Protein AF-A0A2J6TB54-F1 (afdb_monomer_lite)

InterPro domains:
  IPR013087 Zinc finger C2H2-type [PS00028] (131-151)
  IPR013087 Zinc finger C2H2-type [PS50157] (129-156)
  IPR036236 Zinc finger C2H2 superfamily [SSF57667] (130-163)

Organism: NCBI:txid1095630

pLDDT: mean 73.11, std 19.34, range [30.92, 95.0]

Structure (mmCIF, N/CA/C/O backbone):
data_AF-A0A2J6TB54-F1
#
_entry.id   AF-A0A2J6TB54-F1
#
loop_
_atom_site.group_PDB
_atom_site.id
_atom_site.type_symbol
_atom_site.label_atom_id
_atom_site.label_alt_id
_atom_site.label_comp_id
_atom_site.label_asym_id
_atom_site.label_entity_id
_atom_site.label_seq_id
_atom_site.pdbx_PDB_ins_code
_atom_site.Cartn_x
_atom_site.Cartn_y
_atom_site.Cartn_z
_atom_site.occupancy
_atom_site.B_iso_or_equiv
_atom_site.auth_seq_id
_atom_site.auth_comp_id
_atom_site.auth_asym_id
_atom_site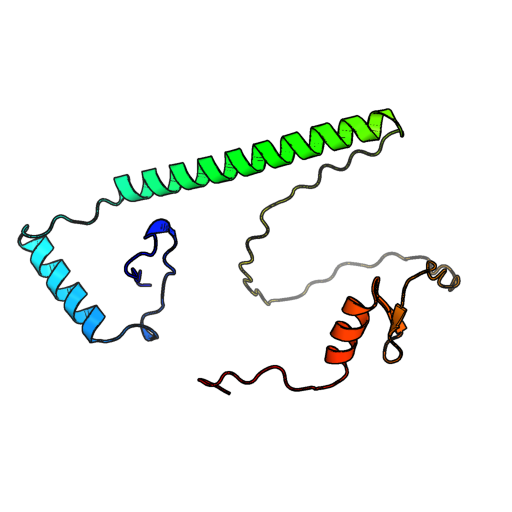.auth_atom_id
_atom_site.pdbx_PDB_model_num
ATOM 1 N N . MET A 1 1 ? -12.871 -5.329 7.752 1.00 63.50 1 MET A N 1
ATOM 2 C CA . MET A 1 1 ? -11.402 -5.213 7.662 1.00 63.50 1 MET A CA 1
ATOM 3 C C . MET A 1 1 ? -10.958 -4.107 8.597 1.00 63.50 1 MET A C 1
ATOM 5 O O . MET A 1 1 ? -11.668 -3.112 8.684 1.00 63.50 1 MET A O 1
ATOM 9 N N . TYR A 1 2 ? -9.854 -4.278 9.319 1.00 78.94 2 TYR A N 1
ATOM 10 C CA . TYR A 1 2 ? -9.334 -3.244 10.217 1.00 78.94 2 TYR A CA 1
ATOM 11 C C . TYR A 1 2 ? -7.876 -2.947 9.880 1.00 78.94 2 TYR A C 1
ATOM 13 O O . TYR A 1 2 ? -7.107 -3.854 9.569 1.00 78.94 2 TYR A O 1
ATOM 21 N N . LEU A 1 3 ? -7.504 -1.672 9.961 1.00 78.19 3 LEU A N 1
ATOM 22 C CA . LEU A 1 3 ? -6.148 -1.214 9.698 1.00 78.19 3 LEU A CA 1
ATOM 23 C C . LEU A 1 3 ? -5.342 -1.220 11.002 1.00 78.19 3 LEU A C 1
ATOM 25 O O . LEU A 1 3 ? -5.623 -0.436 11.911 1.00 78.19 3 LEU A O 1
ATOM 29 N N . LEU A 1 4 ? -4.336 -2.091 11.098 1.00 77.75 4 LEU A N 1
ATOM 30 C CA . LEU A 1 4 ? -3.409 -2.102 12.229 1.00 77.75 4 LEU A CA 1
ATOM 31 C C . LEU A 1 4 ? -2.192 -1.222 11.911 1.00 77.75 4 LEU A C 1
ATOM 33 O O . LEU A 1 4 ? -1.428 -1.482 10.979 1.00 77.75 4 LEU A O 1
ATOM 37 N N . SER A 1 5 ? -1.988 -0.168 12.701 1.00 76.94 5 SER A N 1
ATOM 38 C CA . SER A 1 5 ? -0.774 0.648 12.633 1.00 76.94 5 SER A CA 1
ATOM 39 C C . SER A 1 5 ? 0.263 0.129 13.625 1.00 76.94 5 SER A C 1
ATOM 41 O O . SER A 1 5 ? -0.007 0.094 14.826 1.00 76.94 5 SER A O 1
ATOM 43 N N . ARG A 1 6 ? 1.458 -0.224 13.144 1.00 75.56 6 ARG A N 1
ATOM 44 C CA . ARG A 1 6 ? 2.617 -0.514 14.001 1.00 75.56 6 ARG A CA 1
ATOM 45 C C . ARG A 1 6 ? 3.424 0.765 14.212 1.00 75.56 6 ARG A C 1
ATOM 47 O O . ARG A 1 6 ? 3.572 1.566 13.290 1.00 75.56 6 ARG A O 1
ATOM 54 N N . THR A 1 7 ? 3.949 0.968 15.416 1.00 76.38 7 THR A N 1
ATOM 55 C CA . THR A 1 7 ? 4.834 2.103 15.716 1.00 76.38 7 THR A CA 1
ATOM 56 C C . THR A 1 7 ? 6.082 2.034 14.836 1.00 76.38 7 THR A C 1
ATOM 58 O O . THR A 1 7 ? 6.729 0.993 14.771 1.00 76.38 7 THR A O 1
ATOM 61 N N . GLY A 1 8 ? 6.401 3.123 14.133 1.00 77.69 8 GLY A N 1
ATOM 62 C CA . GLY A 1 8 ? 7.537 3.180 13.204 1.00 77.69 8 GLY A CA 1
ATOM 63 C C . GLY A 1 8 ? 7.270 2.600 11.809 1.00 77.69 8 GLY A C 1
ATOM 64 O O . GLY A 1 8 ? 8.146 2.682 10.952 1.00 77.69 8 GLY A O 1
ATOM 65 N N . TYR A 1 9 ? 6.073 2.066 11.544 1.00 80.75 9 TYR A N 1
ATOM 66 C CA . TYR A 1 9 ? 5.689 1.616 10.207 1.00 80.75 9 TYR A CA 1
ATOM 67 C C . TYR A 1 9 ? 4.795 2.661 9.519 1.00 80.75 9 TYR A C 1
ATOM 69 O O . TYR A 1 9 ? 3.858 3.167 10.146 1.00 80.75 9 TYR A O 1
ATOM 77 N N . PRO A 1 10 ? 5.061 3.019 8.248 1.00 83.31 10 PRO A N 1
ATOM 78 C CA . PRO A 1 10 ? 4.241 3.985 7.524 1.00 83.31 10 PRO A CA 1
ATOM 79 C C . PRO A 1 10 ? 2.808 3.468 7.378 1.00 83.31 10 PRO A C 1
ATOM 81 O O . PRO A 1 10 ? 2.581 2.337 6.946 1.00 83.31 10 PRO A O 1
ATOM 84 N N . LYS A 1 11 ? 1.833 4.316 7.721 1.00 81.69 11 LYS A N 1
ATOM 85 C CA . LYS A 1 11 ? 0.398 3.977 7.684 1.00 81.69 11 LYS A CA 1
ATOM 86 C C . LYS A 1 11 ? -0.067 3.632 6.270 1.00 81.69 11 LYS A C 1
ATOM 88 O O . LYS A 1 11 ? -0.979 2.837 6.096 1.00 81.69 11 LYS A O 1
ATOM 93 N N . GLU A 1 12 ? 0.602 4.200 5.272 1.00 83.94 12 GLU A N 1
ATOM 94 C CA . GLU A 1 12 ? 0.368 4.014 3.841 1.00 83.94 12 GLU A CA 1
ATOM 95 C C . GLU A 1 12 ? 0.712 2.596 3.360 1.00 83.94 12 GLU A C 1
ATOM 97 O O . GLU A 1 12 ? 0.313 2.209 2.268 1.00 83.94 12 GLU A O 1
ATOM 102 N N . LYS A 1 13 ? 1.470 1.825 4.153 1.00 79.50 13 LYS A N 1
ATOM 103 C CA . LYS A 1 13 ? 1.858 0.442 3.837 1.00 79.50 13 LYS A CA 1
ATOM 104 C C . LYS A 1 13 ? 1.193 -0.591 4.756 1.00 79.50 13 LYS A C 1
ATOM 106 O O . LYS A 1 13 ? 1.497 -1.775 4.646 1.00 79.50 13 LYS A O 1
ATOM 111 N N . SER A 1 14 ? 0.352 -0.162 5.701 1.00 81.88 14 SER A N 1
ATOM 112 C CA . SER A 1 14 ? -0.292 -1.062 6.665 1.00 81.88 14 SER A CA 1
ATOM 113 C C . SER A 1 14 ? -1.244 -2.042 5.969 1.00 81.88 14 SER A C 1
ATOM 115 O O . SER A 1 14 ? -2.037 -1.651 5.118 1.00 81.88 14 SER A O 1
ATOM 117 N N . ILE A 1 15 ? -1.178 -3.313 6.372 1.00 77.75 15 ILE A N 1
ATOM 118 C CA . ILE A 1 15 ? -1.992 -4.407 5.826 1.00 77.75 15 ILE A CA 1
ATOM 119 C C . ILE A 1 15 ? -3.357 -4.426 6.533 1.00 77.75 15 ILE A C 1
ATOM 121 O O . ILE A 1 15 ? -3.449 -4.200 7.745 1.00 77.75 15 ILE A O 1
ATOM 125 N N . TRP A 1 16 ? -4.424 -4.663 5.770 1.00 81.00 16 TRP A N 1
ATOM 126 C CA . TRP A 1 16 ? -5.786 -4.786 6.284 1.00 81.00 16 TRP A CA 1
ATOM 127 C C . TRP A 1 16 ? -6.023 -6.186 6.853 1.00 81.00 16 TRP A C 1
ATOM 129 O O . TRP A 1 16 ? -5.988 -7.167 6.117 1.00 81.00 16 TRP A O 1
ATOM 139 N N . GLU A 1 17 ? -6.316 -6.280 8.151 1.00 83.56 17 GLU A N 1
ATOM 140 C CA . GLU A 1 17 ? -6.489 -7.564 8.836 1.00 83.56 17 GLU A CA 1
ATOM 141 C C . GLU A 1 17 ? -7.979 -7.927 9.032 1.00 83.56 17 GLU A C 1
ATOM 143 O O . GLU A 1 17 ? -8.818 -7.057 9.341 1.00 83.56 17 GLU A O 1
ATOM 148 N N . PRO A 1 18 ? -8.346 -9.216 8.888 1.00 85.38 18 PRO A N 1
ATOM 149 C CA . PRO A 1 18 ? -9.672 -9.720 9.234 1.00 85.38 18 PRO A CA 1
ATOM 150 C C . PRO A 1 18 ? -9.964 -9.612 10.736 1.00 85.38 18 PRO A C 1
ATOM 152 O O . PRO A 1 18 ? -9.067 -9.674 11.572 1.00 85.38 18 PRO A O 1
ATOM 155 N N . ARG A 1 19 ? -11.251 -9.551 11.111 1.00 82.25 19 ARG A N 1
ATOM 156 C CA . ARG A 1 19 ? -11.677 -9.388 12.518 1.00 82.25 19 ARG A CA 1
ATOM 157 C C . ARG A 1 19 ? -11.143 -10.473 13.459 1.00 82.25 19 ARG A C 1
ATOM 159 O O . ARG A 1 19 ? -10.850 -10.178 14.610 1.00 82.25 19 ARG A O 1
ATOM 166 N N . LYS A 1 20 ? -11.014 -11.707 12.962 1.00 85.00 20 LYS A N 1
ATOM 167 C CA . LYS A 1 20 ? -10.485 -12.857 13.712 1.00 85.00 20 LYS A CA 1
ATOM 168 C C . LYS A 1 20 ? -9.047 -12.653 14.211 1.00 85.00 20 LYS A C 1
ATOM 170 O O . LYS A 1 20 ? -8.685 -13.238 15.221 1.00 85.00 20 LYS A O 1
ATOM 175 N N . ASN A 1 21 ? -8.267 -11.789 13.557 1.00 84.38 21 ASN A N 1
ATOM 176 C CA . ASN A 1 21 ? -6.872 -11.519 13.910 1.00 84.38 21 ASN A CA 1
ATOM 177 C C . ASN A 1 21 ? -6.719 -10.391 14.950 1.00 84.38 21 ASN A C 1
ATOM 179 O O . ASN A 1 21 ? -5.602 -9.980 15.258 1.00 84.38 21 ASN A O 1
ATOM 183 N N . ILE A 1 22 ? -7.820 -9.847 15.481 1.00 85.62 22 ILE A N 1
ATOM 184 C CA . ILE A 1 22 ? -7.801 -8.634 16.307 1.00 85.62 22 ILE A CA 1
ATOM 185 C C . ILE A 1 22 ? -8.277 -8.959 17.712 1.00 85.62 22 ILE A C 1
ATOM 187 O O . ILE A 1 22 ? -9.372 -9.485 17.910 1.00 85.62 22 ILE A O 1
ATOM 191 N N . SER A 1 23 ? -7.464 -8.593 18.700 1.00 87.12 23 SER A N 1
ATOM 192 C CA . SER A 1 23 ? -7.805 -8.781 20.107 1.00 87.12 23 SER A CA 1
ATOM 193 C C . SER A 1 23 ? -8.966 -7.880 20.543 1.00 87.12 23 SER A C 1
ATOM 195 O O . SER A 1 23 ? -9.153 -6.763 20.053 1.00 87.12 23 SER A O 1
ATOM 197 N N . THR A 1 24 ? -9.734 -8.349 21.525 1.00 88.75 24 THR A N 1
ATOM 198 C CA . THR A 1 24 ? -10.863 -7.608 22.113 1.00 88.75 24 THR A CA 1
ATOM 199 C C . THR A 1 24 ? -10.440 -6.247 22.668 1.00 88.75 24 THR A C 1
ATOM 201 O O . THR A 1 24 ? -11.132 -5.257 22.440 1.00 88.75 24 THR A O 1
ATOM 204 N N . LYS A 1 25 ? -9.248 -6.167 23.271 1.00 88.81 25 LYS A N 1
ATOM 205 C CA . LYS A 1 25 ? -8.658 -4.926 23.801 1.00 88.81 25 LYS A CA 1
ATOM 206 C C . LYS A 1 25 ? -8.488 -3.838 22.733 1.00 88.81 25 LYS A C 1
ATOM 208 O O . LYS A 1 25 ? -8.747 -2.667 22.994 1.00 88.81 25 LYS A O 1
ATOM 213 N N . ILE A 1 26 ? -8.076 -4.212 21.516 1.00 87.88 26 ILE A N 1
ATOM 214 C CA . ILE A 1 26 ? -7.930 -3.263 20.396 1.00 87.88 26 ILE A CA 1
ATOM 215 C C . ILE A 1 26 ? -9.305 -2.765 19.931 1.00 87.88 26 ILE A C 1
ATOM 217 O O . ILE A 1 26 ? -9.464 -1.597 19.584 1.00 87.88 26 ILE A O 1
ATOM 221 N N . LEU A 1 27 ? -10.318 -3.634 19.935 1.00 87.88 27 LEU A N 1
ATOM 222 C CA . LEU A 1 27 ? -11.680 -3.242 19.571 1.00 87.88 27 LEU A CA 1
ATOM 223 C C . LEU A 1 27 ? -12.295 -2.290 20.603 1.00 87.88 27 LEU A C 1
ATOM 225 O O . LEU A 1 27 ? -13.005 -1.360 20.227 1.00 87.88 27 LEU A O 1
ATOM 229 N N . GLU A 1 28 ? -12.029 -2.508 21.889 1.00 91.19 28 GLU A N 1
ATOM 230 C CA . GLU A 1 28 ? -12.477 -1.635 22.977 1.00 91.19 28 GLU A CA 1
ATOM 231 C C . GLU A 1 28 ? -11.829 -0.253 22.906 1.00 91.19 28 GLU A C 1
ATOM 233 O O . GLU A 1 28 ? -12.543 0.748 22.959 1.00 91.19 28 GLU A O 1
ATOM 238 N N . SER A 1 29 ? -10.513 -0.177 22.678 1.00 89.19 29 SER A N 1
ATOM 239 C CA . SER A 1 29 ? -9.833 1.113 22.508 1.00 89.19 29 SER A CA 1
ATOM 240 C C . SER A 1 29 ? -10.351 1.882 21.289 1.00 89.19 29 SER A C 1
ATOM 242 O O . SER A 1 29 ? -10.537 3.095 21.355 1.00 89.19 29 SER A O 1
ATOM 244 N N . TRP A 1 30 ? -10.692 1.186 20.199 1.00 87.75 30 TRP A N 1
ATOM 245 C CA . TRP A 1 30 ? -11.363 1.786 19.041 1.00 87.75 30 TRP A CA 1
ATOM 246 C C . TRP A 1 30 ? -12.762 2.324 19.359 1.00 87.75 30 TRP A C 1
ATOM 248 O O . TRP A 1 30 ? -13.135 3.389 18.862 1.00 87.75 30 TRP A O 1
ATOM 258 N N . LYS A 1 31 ? -13.553 1.606 20.167 1.00 91.12 31 LYS A N 1
ATOM 259 C CA . LYS A 1 31 ? -14.881 2.072 20.603 1.00 91.12 31 LYS A CA 1
ATOM 260 C C . LYS A 1 31 ? -14.770 3.330 21.458 1.00 91.12 31 LYS A C 1
ATOM 262 O O . LYS A 1 31 ? -15.541 4.263 21.248 1.00 91.12 31 LYS A O 1
ATOM 267 N N . GLU A 1 32 ? -13.814 3.365 22.381 1.00 91.94 32 GLU A N 1
ATOM 268 C CA . GLU A 1 32 ? -13.568 4.540 23.220 1.00 91.94 32 GLU A CA 1
ATOM 269 C C . GLU A 1 32 ? -13.134 5.738 22.373 1.00 91.94 32 GLU A C 1
ATOM 271 O O . GLU A 1 32 ? -13.686 6.829 22.497 1.00 91.94 32 GLU A O 1
ATOM 276 N N . LYS A 1 33 ? -12.248 5.506 21.402 1.00 88.25 33 LYS A N 1
ATOM 277 C CA . LYS A 1 33 ? -11.818 6.533 20.454 1.00 88.25 33 LYS A CA 1
ATOM 278 C C . LYS A 1 33 ? -12.982 7.141 19.665 1.00 88.25 33 LYS A C 1
ATOM 280 O O . LYS A 1 33 ? -13.067 8.357 19.524 1.00 88.25 33 LYS A O 1
ATOM 285 N N . LYS A 1 34 ? -13.925 6.317 19.190 1.00 89.56 34 LYS A N 1
ATOM 286 C CA . LYS A 1 34 ? -15.140 6.814 18.518 1.00 89.56 34 LYS A CA 1
ATOM 287 C C . LYS A 1 34 ? -15.995 7.694 19.432 1.00 89.56 34 LYS A C 1
ATOM 289 O O . LYS A 1 34 ? -16.461 8.738 18.988 1.00 89.56 34 LYS A O 1
ATOM 294 N N . LYS A 1 35 ? -16.159 7.319 20.706 1.00 92.12 35 LYS A N 1
ATOM 295 C CA . LYS A 1 35 ? -16.872 8.154 21.691 1.00 92.12 35 LYS A CA 1
ATOM 296 C C . LYS A 1 35 ? -16.163 9.488 21.929 1.00 92.12 35 LYS A C 1
ATOM 298 O O . LYS A 1 35 ? -16.818 10.506 22.127 1.00 92.12 35 LYS A O 1
ATOM 303 N N . GLN A 1 36 ? -14.832 9.506 21.909 1.00 89.75 36 GLN A N 1
ATOM 304 C CA . GLN A 1 36 ? -14.052 10.739 22.055 1.00 89.75 36 GLN A CA 1
ATOM 305 C C . GLN A 1 36 ? -14.170 11.658 20.833 1.00 89.75 36 GLN A C 1
ATOM 307 O O . GLN A 1 36 ? -14.219 12.878 20.994 1.00 89.75 36 GLN A O 1
ATOM 312 N N . GLN A 1 37 ? -14.271 11.087 19.631 1.00 89.38 37 GLN A N 1
ATOM 313 C CA . GLN A 1 37 ? -14.548 11.840 18.404 1.00 89.38 37 GLN A CA 1
ATOM 314 C C . GLN A 1 37 ? -15.947 12.466 18.427 1.00 89.38 37 GLN A C 1
ATOM 316 O O . GLN A 1 37 ? -16.097 13.629 18.074 1.00 89.38 37 GLN A O 1
ATOM 321 N N . GLU A 1 38 ? -16.956 11.735 18.908 1.00 88.56 38 GLU A N 1
ATOM 322 C CA . GLU A 1 38 ? -18.326 12.248 19.068 1.00 88.56 38 GLU A CA 1
ATOM 323 C C . GLU A 1 38 ? -18.402 13.393 20.088 1.00 88.56 38 GLU A C 1
ATOM 325 O O . GLU A 1 38 ? -19.091 14.388 19.879 1.00 88.56 38 GLU A O 1
ATOM 330 N N . LYS A 1 39 ? -17.606 13.306 21.158 1.00 90.44 39 LYS A N 1
ATOM 331 C CA . LYS A 1 39 ? -17.430 14.390 22.133 1.00 90.44 39 LYS A CA 1
ATOM 332 C C . LYS A 1 39 ? -16.576 15.557 21.609 1.00 90.44 39 LYS A C 1
ATOM 334 O O . LYS A 1 39 ? -16.293 16.472 22.374 1.00 90.44 39 LYS A O 1
ATOM 339 N N . ASN A 1 40 ? -16.157 15.534 20.338 1.00 85.06 40 ASN A N 1
ATOM 340 C CA . ASN A 1 40 ? -15.268 16.512 19.695 1.00 85.06 40 ASN A CA 1
ATOM 341 C C . ASN A 1 40 ? -13.910 16.713 20.399 1.00 85.06 40 ASN A C 1
ATOM 343 O O . ASN A 1 40 ? -13.240 17.721 20.185 1.00 85.06 40 ASN A O 1
ATOM 347 N N . ILE A 1 41 ? -13.482 15.754 21.225 1.00 87.62 41 ILE A N 1
ATOM 348 C CA . ILE A 1 41 ? -12.194 15.802 21.935 1.00 87.62 41 ILE A CA 1
ATOM 349 C C . ILE A 1 41 ? -11.068 15.400 20.982 1.00 87.62 41 ILE A C 1
ATOM 351 O O . ILE A 1 41 ? -10.024 16.048 20.921 1.00 87.62 41 ILE A O 1
ATOM 355 N N . GLU A 1 42 ? -11.291 14.340 20.205 1.00 84.50 42 GLU A N 1
ATOM 356 C CA . GLU A 1 42 ? -10.351 13.896 19.184 1.00 84.50 42 GLU A CA 1
ATOM 357 C C . GLU A 1 42 ? -10.837 14.266 17.786 1.00 84.50 42 GLU A C 1
ATOM 359 O O . GLU A 1 42 ? -11.970 13.979 17.400 1.00 84.50 42 GLU A O 1
ATOM 364 N N . LYS A 1 43 ? -9.942 14.848 16.983 1.00 86.00 43 LYS A N 1
ATOM 365 C CA . LYS A 1 43 ? -10.237 15.116 15.577 1.00 86.00 43 LYS A CA 1
ATOM 366 C C . LYS A 1 43 ? -10.363 13.797 14.801 1.00 86.00 43 LYS A C 1
ATOM 368 O O . LYS A 1 43 ? -9.520 12.907 14.975 1.00 86.00 43 LYS A O 1
ATOM 373 N N . PRO A 1 44 ? -11.370 13.671 13.919 1.00 90.06 44 PRO A N 1
ATOM 374 C CA . PRO A 1 44 ? -11.461 12.553 12.993 1.00 90.06 44 PRO A CA 1
ATOM 375 C C . PRO A 1 44 ? -10.200 12.410 12.136 1.00 90.06 44 PRO A C 1
ATOM 377 O O . PRO A 1 44 ? -9.431 13.354 11.943 1.00 90.06 44 PRO A O 1
ATOM 380 N N . PHE A 1 45 ? -9.984 11.205 11.612 1.00 85.88 45 PHE A N 1
ATOM 381 C CA . PHE A 1 45 ? -8.881 10.960 10.692 1.00 85.88 45 PHE A CA 1
ATOM 382 C C . PHE A 1 45 ? -9.131 11.695 9.370 1.00 85.88 45 PHE A C 1
ATOM 384 O O . PHE A 1 45 ? -10.185 11.533 8.761 1.00 85.88 45 PHE A O 1
ATOM 391 N N . ASP A 1 46 ? -8.159 12.490 8.935 1.00 90.81 46 ASP A N 1
ATOM 392 C CA . ASP A 1 46 ? -8.235 13.250 7.688 1.00 90.81 46 ASP A CA 1
ATOM 393 C C . ASP A 1 46 ? -7.961 12.325 6.493 1.00 90.81 46 ASP A C 1
ATOM 395 O O . ASP A 1 46 ? -6.809 12.052 6.138 1.00 90.81 46 ASP A O 1
ATOM 399 N N . ILE A 1 47 ? -9.046 11.790 5.927 1.00 88.44 47 ILE A N 1
ATOM 400 C CA . ILE A 1 47 ? -9.016 10.847 4.803 1.00 88.44 47 ILE A CA 1
ATOM 401 C C . ILE A 1 47 ? -8.457 11.530 3.553 1.00 88.44 47 ILE A C 1
ATOM 403 O O . ILE A 1 47 ? -7.576 10.970 2.910 1.00 88.44 47 ILE A O 1
ATOM 407 N N . VAL A 1 48 ? -8.875 12.766 3.269 1.00 93.12 48 VAL A N 1
ATOM 408 C CA . VAL A 1 48 ? -8.458 13.514 2.072 1.00 93.12 48 VAL A CA 1
ATOM 409 C C . VAL A 1 48 ? -6.949 13.738 2.074 1.00 93.12 48 VAL A C 1
ATOM 411 O O . VAL A 1 48 ? -6.256 13.457 1.097 1.00 93.12 48 VAL A O 1
ATOM 414 N N . ARG A 1 49 ? -6.396 14.182 3.209 1.00 92.00 49 ARG A N 1
ATOM 415 C CA . ARG A 1 49 ? -4.946 14.354 3.348 1.00 92.00 49 ARG A CA 1
ATOM 416 C C . ARG A 1 49 ? -4.189 13.033 3.218 1.00 92.00 49 ARG A C 1
ATOM 418 O O . ARG A 1 49 ? -3.045 13.023 2.756 1.00 92.00 49 ARG A O 1
ATOM 425 N N . PHE A 1 50 ? -4.780 11.936 3.680 1.00 90.25 50 PHE A N 1
ATOM 426 C CA . PHE A 1 50 ? -4.183 10.613 3.569 1.00 90.25 50 PHE A CA 1
ATOM 427 C C . PHE A 1 50 ? -4.185 10.109 2.118 1.00 90.25 50 PHE A C 1
ATOM 429 O O . PHE A 1 50 ? -3.144 9.662 1.643 1.00 90.25 50 PHE A O 1
ATOM 436 N N . GLU A 1 51 ? -5.291 10.263 1.394 1.00 90.25 51 GLU A N 1
ATOM 437 C CA . GLU A 1 51 ? -5.410 9.915 -0.028 1.00 90.25 51 GLU A CA 1
ATOM 438 C C . GLU A 1 51 ? -4.437 10.721 -0.892 1.00 90.25 51 GLU A C 1
ATOM 440 O O . GLU A 1 51 ? -3.660 10.133 -1.642 1.00 90.25 51 GLU A O 1
ATOM 445 N N . ALA A 1 52 ? -4.352 12.039 -0.687 1.00 93.81 52 ALA A N 1
ATOM 446 C CA . ALA A 1 52 ? -3.386 12.889 -1.389 1.00 93.81 52 ALA A CA 1
ATOM 447 C C . ALA A 1 52 ? -1.930 12.430 -1.170 1.00 93.81 52 ALA A C 1
ATOM 449 O O . ALA A 1 52 ? -1.071 12.523 -2.051 1.00 93.81 52 ALA A O 1
ATOM 450 N N . ARG A 1 53 ? -1.619 11.897 0.019 1.00 92.56 53 ARG A N 1
ATOM 451 C CA . ARG A 1 53 ? -0.298 11.323 0.297 1.00 92.56 53 ARG A CA 1
ATOM 452 C C . ARG A 1 53 ? -0.072 10.012 -0.456 1.00 92.56 53 ARG A C 1
ATOM 454 O O . ARG A 1 53 ? 1.049 9.796 -0.920 1.00 92.56 53 ARG A O 1
ATOM 461 N N . LEU A 1 54 ? -1.083 9.147 -0.543 1.00 90.31 54 LEU A N 1
ATOM 462 C CA . LEU A 1 54 ? -1.007 7.896 -1.301 1.00 90.31 54 LEU A CA 1
ATOM 463 C C . LEU A 1 54 ? -0.783 8.165 -2.788 1.00 90.31 54 LEU A C 1
ATOM 465 O O . LEU A 1 54 ? 0.105 7.555 -3.379 1.00 90.31 54 LEU A O 1
ATOM 469 N N . GLU A 1 55 ? -1.511 9.124 -3.355 1.00 92.38 55 GLU A N 1
ATOM 470 C CA . GLU A 1 55 ? -1.364 9.533 -4.752 1.00 92.38 55 GLU A CA 1
ATOM 471 C C . GLU A 1 55 ? 0.051 10.046 -5.041 1.00 92.38 55 GLU A C 1
ATOM 473 O O . GLU A 1 55 ? 0.706 9.591 -5.977 1.00 92.38 55 GLU A O 1
ATOM 478 N N . ARG A 1 56 ? 0.599 10.897 -4.163 1.00 94.25 56 ARG A N 1
ATOM 479 C CA . ARG A 1 56 ? 1.989 11.361 -4.284 1.00 94.25 56 ARG A CA 1
ATOM 480 C C . ARG A 1 56 ? 2.996 10.203 -4.293 1.00 94.25 56 ARG A C 1
ATOM 482 O O . ARG A 1 56 ? 3.950 10.226 -5.067 1.00 94.25 56 ARG A O 1
ATOM 489 N N . LEU A 1 57 ? 2.801 9.197 -3.437 1.00 90.38 57 LEU A N 1
ATOM 490 C CA . LEU A 1 57 ? 3.668 8.013 -3.390 1.00 90.38 57 LEU A CA 1
ATOM 491 C C . LEU A 1 57 ? 3.515 7.129 -4.635 1.00 90.38 57 LEU A C 1
ATOM 493 O O . LEU A 1 57 ? 4.496 6.522 -5.068 1.00 90.38 57 LEU A O 1
ATOM 497 N N . ALA A 1 58 ? 2.310 7.029 -5.198 1.00 91.44 58 ALA A N 1
ATOM 498 C CA . ALA A 1 58 ? 2.070 6.323 -6.452 1.00 91.44 58 ALA A CA 1
ATOM 499 C C . ALA A 1 58 ? 2.786 7.026 -7.615 1.00 91.44 58 ALA A C 1
ATOM 501 O O . ALA A 1 58 ? 3.587 6.392 -8.300 1.00 91.44 58 ALA A O 1
ATOM 502 N N . ALA A 1 59 ? 2.627 8.346 -7.737 1.00 94.56 59 ALA A N 1
ATOM 503 C CA . ALA A 1 59 ? 3.291 9.151 -8.760 1.00 94.56 59 ALA A CA 1
ATOM 504 C C . ALA A 1 59 ? 4.828 9.065 -8.679 1.00 94.56 59 ALA A C 1
ATOM 506 O O . ALA A 1 59 ? 5.508 8.968 -9.701 1.00 94.56 59 ALA A O 1
ATOM 507 N N . GLU A 1 60 ? 5.402 9.047 -7.470 1.00 95.00 60 GLU A N 1
ATOM 508 C CA . GLU A 1 60 ? 6.847 8.862 -7.276 1.00 95.00 60 GLU A CA 1
ATOM 509 C C . GLU A 1 60 ? 7.322 7.476 -7.753 1.00 95.00 60 GLU A C 1
ATOM 511 O O . GLU A 1 60 ? 8.361 7.352 -8.413 1.00 95.00 60 GLU A O 1
ATOM 516 N N . LYS A 1 61 ? 6.549 6.419 -7.469 1.00 91.62 61 LYS A N 1
ATOM 517 C CA . LYS A 1 61 ? 6.839 5.063 -7.961 1.00 91.62 61 LYS A CA 1
ATOM 518 C C . LYS A 1 61 ? 6.739 4.982 -9.483 1.00 91.62 61 LYS A C 1
ATOM 520 O O . LYS A 1 61 ? 7.614 4.380 -10.108 1.00 91.62 61 LYS A O 1
ATOM 525 N N . GLU A 1 62 ? 5.716 5.590 -10.071 1.00 91.06 62 GLU A N 1
ATOM 526 C CA . GLU A 1 62 ? 5.523 5.659 -11.520 1.00 91.06 62 GLU A CA 1
ATOM 527 C C . GLU A 1 62 ? 6.652 6.426 -12.204 1.00 91.06 62 GLU A C 1
ATOM 529 O O . GLU A 1 62 ? 7.177 5.963 -13.214 1.00 91.06 62 GLU A O 1
ATOM 534 N N . ASP A 1 63 ? 7.102 7.550 -11.638 1.00 93.50 63 ASP A N 1
ATOM 535 C CA . ASP A 1 63 ? 8.258 8.281 -12.159 1.00 93.50 63 ASP A CA 1
ATOM 536 C C . ASP A 1 63 ? 9.528 7.425 -12.099 1.00 93.50 63 ASP A C 1
ATOM 538 O O . ASP A 1 63 ? 10.271 7.332 -13.079 1.00 93.50 63 ASP A O 1
ATOM 542 N N . CYS A 1 64 ? 9.756 6.715 -10.990 1.00 94.00 64 CYS A N 1
ATOM 543 C CA . CYS A 1 64 ? 10.871 5.777 -10.886 1.00 94.00 64 CYS A CA 1
ATOM 544 C C . CYS A 1 64 ? 10.788 4.676 -11.958 1.00 94.00 64 CYS A C 1
ATOM 546 O O . CYS A 1 64 ? 11.782 4.385 -12.633 1.00 94.00 64 CYS A O 1
ATOM 548 N N . HIS A 1 65 ? 9.606 4.091 -12.163 1.00 92.75 65 HIS A N 1
ATOM 549 C CA . HIS A 1 65 ? 9.374 3.098 -13.208 1.00 92.75 65 HIS A CA 1
ATOM 550 C C . HIS A 1 65 ? 9.621 3.688 -14.601 1.00 92.75 65 HIS A C 1
ATOM 552 O O . HIS A 1 65 ? 10.315 3.076 -15.418 1.00 92.75 65 HIS A O 1
ATOM 558 N N . ARG A 1 66 ? 9.102 4.883 -14.880 1.00 92.31 66 ARG A N 1
ATOM 559 C CA . ARG A 1 66 ? 9.272 5.592 -16.150 1.00 92.31 66 ARG A CA 1
ATOM 560 C C . ARG A 1 66 ? 10.745 5.849 -16.441 1.00 92.31 66 ARG A C 1
ATOM 562 O O . ARG A 1 66 ? 11.204 5.542 -17.538 1.00 92.31 66 ARG A O 1
ATOM 569 N N . ARG A 1 67 ? 11.513 6.317 -15.450 1.00 93.69 67 ARG A N 1
ATOM 570 C CA . ARG A 1 67 ? 12.969 6.511 -15.566 1.00 93.69 67 ARG A CA 1
ATOM 571 C C . ARG A 1 67 ? 13.695 5.201 -15.870 1.00 93.69 67 ARG A C 1
ATOM 573 O O . ARG A 1 67 ? 14.566 5.178 -16.738 1.00 93.69 67 ARG A O 1
ATOM 580 N N . ARG A 1 68 ? 13.330 4.095 -15.207 1.00 93.56 68 ARG A N 1
ATOM 581 C CA . ARG A 1 68 ? 13.904 2.765 -15.493 1.00 93.56 68 ARG A CA 1
ATOM 582 C C . ARG A 1 68 ? 13.551 2.283 -16.902 1.00 93.56 68 ARG A C 1
ATOM 584 O O . ARG A 1 68 ? 14.449 1.831 -17.608 1.00 93.56 68 ARG A O 1
ATOM 591 N N . LYS A 1 69 ? 12.292 2.430 -17.333 1.00 92.88 69 LYS A N 1
ATOM 592 C CA . LYS A 1 69 ? 11.832 2.065 -18.686 1.00 92.88 69 LYS A CA 1
ATOM 593 C C . LYS A 1 69 ? 12.566 2.885 -19.750 1.00 92.88 69 LYS A C 1
ATOM 595 O O . LYS A 1 69 ? 13.104 2.312 -20.688 1.00 92.88 69 LYS A O 1
ATOM 600 N N . ALA A 1 70 ? 12.687 4.199 -19.563 1.00 91.81 70 ALA A N 1
ATOM 601 C CA . ALA A 1 70 ? 13.437 5.073 -20.464 1.00 91.81 70 ALA A CA 1
ATOM 602 C C . ALA A 1 70 ? 14.927 4.699 -20.539 1.00 91.81 70 ALA A C 1
ATOM 604 O O . ALA A 1 70 ? 15.504 4.678 -21.627 1.00 91.81 70 ALA A O 1
ATOM 605 N N . LYS A 1 71 ? 15.547 4.349 -19.401 1.00 93.12 71 LYS A N 1
ATOM 606 C CA . LYS A 1 71 ? 16.933 3.863 -19.366 1.00 93.12 71 LYS A CA 1
ATOM 607 C C . LYS A 1 71 ? 17.098 2.555 -20.148 1.00 93.12 71 LYS A C 1
ATOM 609 O O . LYS A 1 71 ? 18.055 2.460 -20.910 1.00 93.12 71 LYS A O 1
ATOM 614 N N . ARG A 1 72 ? 16.177 1.590 -20.001 1.00 91.69 72 ARG A N 1
ATOM 615 C CA . ARG A 1 72 ? 16.179 0.338 -20.784 1.00 91.69 72 ARG A CA 1
ATOM 616 C C . ARG A 1 72 ? 16.064 0.613 -22.281 1.00 91.69 72 ARG A C 1
ATOM 618 O O . ARG A 1 72 ? 16.975 0.243 -23.007 1.00 91.69 72 ARG A O 1
ATOM 625 N N . ARG A 1 73 ? 15.075 1.412 -22.703 1.00 87.00 73 ARG A N 1
ATOM 626 C CA . ARG A 1 73 ? 14.896 1.795 -24.117 1.00 87.00 73 ARG A CA 1
ATOM 627 C C . ARG A 1 73 ? 16.127 2.477 -24.715 1.00 87.00 73 ARG A C 1
ATOM 629 O O . ARG A 1 73 ? 16.449 2.261 -25.876 1.00 87.00 73 ARG A O 1
ATOM 636 N N . ARG A 1 74 ? 16.835 3.316 -23.945 1.00 89.69 74 ARG A N 1
ATOM 637 C CA . ARG A 1 74 ? 18.076 3.959 -24.415 1.00 89.69 74 ARG A CA 1
ATOM 638 C C . ARG A 1 74 ? 19.200 2.945 -24.641 1.00 89.69 74 ARG A C 1
ATOM 640 O O . ARG A 1 74 ? 19.940 3.109 -25.603 1.00 89.69 74 ARG A O 1
ATOM 647 N N . LEU A 1 75 ? 19.334 1.952 -23.761 1.00 83.69 75 LEU A N 1
ATOM 648 C CA . LEU A 1 75 ? 20.333 0.888 -23.891 1.00 83.69 75 LEU A CA 1
ATOM 649 C C . LEU A 1 75 ? 19.974 -0.074 -25.029 1.00 83.69 75 LEU A C 1
ATOM 651 O O . LEU A 1 75 ? 20.833 -0.382 -25.839 1.00 83.69 75 LEU A O 1
ATOM 655 N N . GLU A 1 76 ? 18.707 -0.475 -25.144 1.00 77.69 76 GLU A N 1
ATOM 656 C CA . GLU A 1 76 ? 18.194 -1.299 -26.248 1.00 77.69 76 GLU A CA 1
ATOM 657 C C . GLU A 1 76 ? 18.425 -0.619 -27.600 1.00 77.69 76 GLU A C 1
ATOM 659 O O . GLU A 1 76 ? 18.946 -1.248 -28.511 1.00 77.69 76 GLU A O 1
ATOM 664 N N . ARG A 1 77 ? 18.158 0.692 -27.704 1.00 67.00 77 ARG A N 1
ATOM 665 C CA . ARG A 1 77 ? 18.453 1.475 -28.914 1.00 67.00 77 ARG A CA 1
ATOM 666 C C . ARG A 1 77 ? 19.949 1.519 -29.243 1.00 67.00 77 ARG A C 1
ATOM 668 O O . ARG A 1 77 ? 20.315 1.492 -30.409 1.00 67.00 77 ARG A O 1
ATOM 675 N N . GLN A 1 78 ? 20.814 1.610 -28.230 1.00 67.50 78 GLN A N 1
ATOM 676 C CA . GLN A 1 78 ? 22.267 1.546 -28.434 1.00 67.50 78 GLN A CA 1
ATOM 677 C C . GLN A 1 78 ? 22.730 0.158 -28.906 1.00 67.50 78 GLN A C 1
ATOM 679 O O . GLN A 1 78 ? 23.759 0.069 -29.560 1.00 67.50 78 GLN A O 1
ATOM 684 N N . VAL A 1 79 ? 21.979 -0.903 -28.594 1.00 65.56 79 VAL A N 1
ATOM 685 C CA . VAL A 1 79 ? 22.260 -2.283 -29.022 1.00 65.56 79 VAL A CA 1
ATOM 686 C C . VAL A 1 79 ? 21.657 -2.583 -30.405 1.00 65.56 79 VAL A C 1
ATOM 688 O O . VAL A 1 79 ? 22.291 -3.256 -31.213 1.00 65.56 79 VAL A O 1
ATOM 691 N N . SER A 1 80 ? 20.487 -2.031 -30.739 1.00 55.09 80 SER A N 1
ATOM 692 C CA . SER A 1 80 ? 19.863 -2.183 -32.066 1.00 55.09 80 SER A CA 1
ATOM 693 C C . SER A 1 80 ? 20.596 -1.421 -33.176 1.00 55.09 80 SER A C 1
ATOM 695 O O . SER A 1 80 ? 20.451 -1.737 -34.348 1.00 55.09 80 SER A O 1
ATOM 697 N N . GLU A 1 81 ? 21.401 -0.414 -32.826 1.00 54.03 81 GLU A N 1
ATOM 698 C CA . GLU A 1 81 ? 22.269 0.303 -33.776 1.00 54.03 81 GLU A CA 1
ATOM 699 C C . GLU A 1 81 ? 23.454 -0.572 -34.249 1.00 54.03 81 GLU A C 1
ATOM 701 O O . GLU A 1 81 ? 24.124 -0.228 -35.220 1.00 54.03 81 GLU A O 1
ATOM 706 N N . SER A 1 82 ? 23.671 -1.734 -33.612 1.00 49.88 82 SER A N 1
ATOM 707 C CA . SER A 1 82 ? 24.631 -2.757 -34.047 1.00 49.88 82 SER A CA 1
ATOM 708 C C . SER A 1 82 ? 24.016 -3.997 -34.707 1.00 49.88 82 SER A C 1
ATOM 710 O O . SER A 1 82 ? 24.733 -4.657 -35.451 1.00 49.88 82 SER A O 1
ATOM 712 N N . GLU A 1 83 ? 22.731 -4.313 -34.508 1.00 50.81 83 GLU A N 1
ATOM 713 C CA . GLU A 1 83 ? 22.079 -5.483 -35.125 1.00 50.81 83 GLU A CA 1
ATOM 714 C C . GLU A 1 83 ? 20.592 -5.204 -35.412 1.00 50.81 83 GLU A C 1
ATOM 716 O O . GLU A 1 83 ? 19.846 -4.737 -34.550 1.00 50.81 83 GLU A O 1
ATOM 721 N N . SER A 1 84 ? 20.176 -5.460 -36.654 1.00 40.44 84 SER A N 1
ATOM 722 C CA . SER A 1 84 ? 18.865 -5.111 -37.205 1.00 40.44 84 SER A CA 1
ATOM 723 C C . SER A 1 84 ? 17.685 -5.841 -36.540 1.00 40.44 84 SER A C 1
ATOM 725 O O . SER A 1 84 ? 17.629 -7.064 -36.506 1.00 40.44 84 SER A O 1
ATOM 727 N N . GLU A 1 85 ? 16.745 -5.016 -36.069 1.00 47.62 85 GLU A N 1
ATOM 728 C CA . GLU A 1 85 ? 15.288 -5.154 -35.889 1.00 47.62 85 GLU A CA 1
ATOM 729 C C . GLU A 1 85 ? 14.652 -6.513 -35.529 1.00 47.62 85 GLU A C 1
ATOM 731 O O . GLU A 1 85 ? 14.492 -7.411 -36.352 1.00 47.62 85 GLU A O 1
ATOM 736 N N . SER A 1 86 ? 14.051 -6.554 -34.334 1.00 40.78 86 SER A N 1
ATOM 737 C CA . SER A 1 86 ? 12.673 -7.030 -34.130 1.00 40.78 86 SER A CA 1
ATOM 738 C C . SER A 1 86 ? 12.082 -6.336 -32.900 1.00 40.78 86 SER A C 1
ATOM 740 O O . SER A 1 86 ? 12.685 -6.303 -31.830 1.00 40.78 86 SER A O 1
ATOM 742 N N . GLN A 1 87 ? 10.928 -5.707 -33.095 1.00 48.34 87 GLN A N 1
ATOM 743 C CA . GLN A 1 87 ? 10.286 -4.794 -32.158 1.00 48.34 87 GLN A CA 1
ATOM 744 C C . GLN A 1 87 ? 9.163 -5.540 -31.432 1.00 48.34 87 GLN A C 1
ATOM 746 O O . GLN A 1 87 ? 8.130 -5.831 -32.029 1.00 48.34 87 GLN A O 1
ATOM 751 N N . GLU A 1 88 ? 9.361 -5.848 -30.150 1.00 45.72 88 GLU A N 1
ATOM 752 C CA . GLU A 1 88 ? 8.311 -6.390 -29.283 1.00 45.72 88 GLU A CA 1
ATOM 753 C C . GLU A 1 88 ? 8.025 -5.403 -28.144 1.00 45.72 88 GLU A C 1
ATOM 755 O O . GLU A 1 88 ? 8.845 -5.179 -27.252 1.00 45.72 88 GLU A O 1
ATOM 760 N N . GLU A 1 89 ? 6.843 -4.788 -28.177 1.00 44.44 89 GLU A N 1
ATOM 761 C CA . GLU A 1 89 ? 6.315 -4.002 -27.063 1.00 44.44 89 GLU A CA 1
ATOM 762 C C . GLU A 1 89 ? 5.783 -4.968 -25.994 1.00 44.44 89 GLU A C 1
ATOM 764 O O . GLU A 1 89 ? 4.632 -5.399 -26.035 1.00 44.44 89 GLU A O 1
ATOM 769 N N . ALA A 1 90 ? 6.632 -5.329 -25.030 1.00 49.28 90 ALA A N 1
ATOM 770 C CA . ALA A 1 90 ? 6.189 -6.032 -23.833 1.00 49.28 90 ALA A CA 1
ATOM 771 C C . ALA A 1 90 ? 5.464 -5.051 -22.890 1.00 49.28 90 ALA A C 1
ATOM 773 O O . ALA A 1 90 ? 6.073 -4.161 -22.280 1.00 49.28 90 ALA A O 1
ATOM 774 N N . ASP A 1 91 ? 4.148 -5.225 -22.776 1.00 45.75 91 ASP A N 1
ATOM 775 C CA . ASP A 1 91 ? 3.326 -4.697 -21.689 1.00 45.75 91 ASP A CA 1
ATOM 776 C C . ASP A 1 91 ? 3.762 -5.359 -20.371 1.00 45.75 91 ASP A C 1
ATOM 778 O O . ASP A 1 91 ? 3.335 -6.456 -20.020 1.00 45.75 91 ASP A O 1
ATOM 782 N N . ASP A 1 92 ? 4.677 -4.704 -19.655 1.00 53.53 92 ASP A N 1
ATOM 783 C CA . ASP A 1 92 ? 5.087 -5.084 -18.299 1.00 53.53 92 ASP A CA 1
ATOM 784 C C . ASP A 1 92 ? 4.030 -4.570 -17.306 1.00 53.53 92 ASP A C 1
ATOM 786 O O . ASP A 1 92 ? 4.259 -3.676 -16.484 1.00 53.53 92 ASP A O 1
ATOM 790 N N . SER A 1 93 ? 2.816 -5.097 -17.456 1.00 54.47 93 SER A N 1
ATOM 791 C CA . SER A 1 93 ? 1.736 -4.945 -16.499 1.00 54.47 93 SER A CA 1
ATOM 792 C C . SER A 1 93 ? 2.121 -5.672 -15.214 1.00 54.47 93 SER A C 1
ATOM 794 O O . SER A 1 93 ? 2.047 -6.890 -15.104 1.00 54.47 93 SER A O 1
ATOM 796 N N . ASN A 1 94 ? 2.530 -4.878 -14.227 1.00 51.22 94 ASN A N 1
ATOM 797 C CA . ASN A 1 94 ? 2.321 -5.117 -12.804 1.00 51.22 94 ASN A CA 1
ATOM 798 C C . ASN A 1 94 ? 2.586 -6.555 -12.302 1.00 51.22 94 ASN A C 1
ATOM 800 O O . ASN A 1 94 ? 1.657 -7.322 -12.062 1.00 51.22 94 ASN A O 1
ATOM 804 N N . SER A 1 95 ? 3.836 -6.880 -11.959 1.00 43.56 95 SER A N 1
ATOM 805 C CA . SER A 1 95 ? 4.097 -7.971 -11.008 1.00 43.56 95 SER A CA 1
ATOM 806 C C . SER A 1 95 ? 3.803 -7.509 -9.570 1.00 43.56 95 SER A C 1
ATOM 808 O O . SER A 1 95 ? 4.708 -7.399 -8.740 1.00 43.56 95 SER A O 1
ATOM 810 N N . SER A 1 96 ? 2.530 -7.247 -9.271 1.00 44.53 96 SER A N 1
ATOM 811 C CA . SER A 1 96 ? 1.987 -7.350 -7.917 1.00 44.53 96 SER A CA 1
ATOM 812 C C . SER A 1 96 ? 1.065 -8.557 -7.921 1.00 44.53 96 SER A C 1
ATOM 814 O O . SER A 1 96 ? 0.000 -8.530 -8.529 1.00 44.53 96 SER A O 1
ATOM 816 N N . ILE A 1 97 ? 1.516 -9.643 -7.303 1.00 41.59 97 ILE A N 1
ATOM 817 C CA . ILE A 1 97 ? 0.731 -10.865 -7.162 1.00 41.59 97 ILE A CA 1
ATOM 818 C C . ILE A 1 97 ? -0.476 -10.518 -6.284 1.00 41.59 97 ILE A C 1
ATOM 820 O O . ILE A 1 97 ? -0.309 -10.151 -5.128 1.00 41.59 97 ILE A O 1
ATOM 824 N N . GLU A 1 98 ? -1.678 -10.644 -6.824 1.00 42.31 98 GLU A N 1
ATOM 825 C CA . GLU A 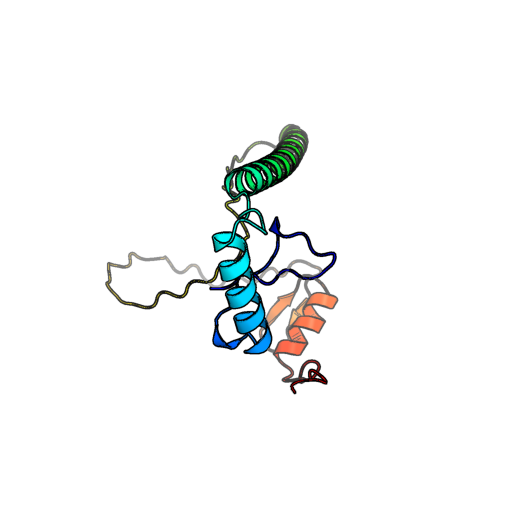1 98 ? -2.872 -10.963 -6.048 1.00 42.31 98 GLU A CA 1
ATOM 826 C C . GLU A 1 98 ? -3.478 -12.169 -6.761 1.00 42.31 98 GLU A C 1
ATOM 828 O O . GLU A 1 98 ? -4.096 -12.060 -7.819 1.00 42.31 98 GLU A O 1
ATOM 833 N N . ALA A 1 99 ? -3.165 -13.354 -6.239 1.00 46.41 99 ALA A N 1
ATOM 834 C CA . ALA A 1 99 ? -3.725 -14.607 -6.707 1.00 46.41 99 ALA A CA 1
ATOM 835 C C . ALA A 1 99 ? -5.189 -14.674 -6.259 1.00 46.41 99 ALA A C 1
ATOM 837 O O . ALA A 1 99 ? -5.479 -15.045 -5.124 1.00 46.41 99 ALA A O 1
ATOM 838 N N . LEU A 1 100 ? -6.103 -14.294 -7.148 1.00 49.75 100 LEU A N 1
ATOM 839 C CA . LEU A 1 100 ? -7.509 -14.652 -7.026 1.00 49.75 100 LEU A CA 1
ATOM 840 C C . LEU A 1 100 ? -7.744 -15.890 -7.889 1.00 49.75 100 LEU A C 1
ATOM 842 O O . LEU A 1 100 ? -7.670 -15.846 -9.116 1.00 49.75 100 LEU A O 1
ATOM 846 N N . GLU A 1 101 ? -7.953 -17.012 -7.208 1.00 47.47 101 GLU A N 1
ATOM 847 C CA . GLU A 1 101 ? -8.509 -18.227 -7.785 1.00 47.47 101 GLU A CA 1
ATOM 848 C C . GLU A 1 101 ? -9.925 -17.923 -8.279 1.00 47.47 101 GLU A C 1
ATOM 850 O O . GLU A 1 101 ? -10.771 -17.503 -7.490 1.00 47.47 101 GLU A O 1
ATOM 855 N N . ASP A 1 102 ? -10.206 -18.192 -9.553 1.00 37.12 102 ASP A N 1
ATOM 856 C CA . ASP A 1 102 ? -11.578 -18.454 -9.972 1.00 37.12 102 ASP A CA 1
ATOM 857 C C . ASP A 1 102 ? -11.639 -19.742 -10.793 1.00 37.12 102 ASP A C 1
ATOM 859 O O . ASP A 1 102 ? -10.797 -20.038 -11.645 1.00 37.12 102 ASP A O 1
ATOM 863 N N . LYS A 1 103 ? -12.609 -20.563 -10.416 1.00 50.50 103 LYS A N 1
ATOM 864 C CA . LYS A 1 103 ? -12.711 -21.992 -10.665 1.00 50.50 103 LYS A CA 1
ATOM 865 C C . LYS A 1 103 ? -14.138 -22.261 -11.110 1.00 50.50 103 LYS A C 1
ATOM 867 O O . LYS A 1 103 ? -14.994 -22.513 -10.273 1.00 50.50 103 LYS A O 1
ATOM 872 N N . SER A 1 104 ? -14.381 -22.222 -12.417 1.00 40.44 104 SER A N 1
ATOM 873 C CA . SER A 1 104 ? -15.581 -22.740 -13.100 1.00 40.44 104 SER A CA 1
ATOM 874 C C . SER A 1 104 ? -15.547 -22.250 -14.551 1.00 40.44 104 SER A C 1
ATOM 876 O O . SER A 1 104 ? -15.240 -21.090 -14.772 1.00 40.44 104 SER A O 1
ATOM 878 N N . LEU A 1 105 ? -15.905 -22.965 -15.610 1.00 43.50 105 LEU A N 1
ATOM 879 C CA . LEU A 1 105 ? -16.082 -24.370 -15.959 1.00 43.50 105 LEU A CA 1
ATOM 880 C C . LEU A 1 105 ? -16.276 -24.296 -17.492 1.00 43.50 105 LEU A C 1
ATOM 882 O O . LEU A 1 105 ? -17.001 -23.427 -17.960 1.00 43.50 105 LEU A O 1
ATOM 886 N N . LEU A 1 106 ? -15.575 -25.155 -18.235 1.00 43.25 106 LEU A N 1
ATOM 887 C CA . LEU A 1 106 ? -15.881 -25.682 -19.577 1.00 43.25 106 LEU A CA 1
ATOM 888 C C . LEU A 1 106 ? -16.805 -24.852 -20.497 1.00 43.25 106 LEU A C 1
ATOM 890 O O . LEU A 1 106 ? -17.999 -24.771 -20.258 1.00 43.25 106 LEU A O 1
ATOM 894 N N . GLU A 1 107 ? -16.302 -24.483 -21.680 1.00 33.94 107 GLU A N 1
ATOM 895 C CA . GLU A 1 107 ? -16.722 -25.211 -22.883 1.00 33.94 107 GLU A CA 1
ATOM 896 C C . GLU A 1 107 ? -15.822 -24.995 -24.107 1.00 33.94 107 GLU A C 1
ATOM 898 O O . GLU A 1 107 ? -15.224 -23.956 -24.366 1.00 33.94 107 GLU A O 1
ATOM 903 N N . THR A 1 108 ? -15.733 -26.103 -24.824 1.00 41.88 108 THR A N 1
ATOM 904 C CA . THR A 1 108 ? -14.992 -26.461 -26.026 1.00 41.88 108 THR A CA 1
ATOM 905 C C . THR A 1 108 ? -15.137 -25.509 -27.215 1.00 41.88 108 THR A C 1
ATOM 907 O O . THR A 1 108 ? -16.250 -25.094 -27.527 1.00 41.88 108 THR A O 1
ATOM 910 N N . LYS A 1 109 ? -14.065 -25.367 -28.014 1.00 31.83 109 LYS A N 1
ATOM 911 C CA . LYS A 1 109 ? -14.159 -25.467 -29.484 1.00 31.83 109 LYS A CA 1
ATOM 912 C C . LYS A 1 109 ? -12.816 -25.799 -30.160 1.00 31.83 109 LYS A C 1
ATOM 914 O O . LYS A 1 109 ? -11.860 -25.039 -30.111 1.00 31.83 109 LYS A O 1
ATOM 919 N N . SER A 1 110 ? -12.820 -26.984 -30.781 1.00 30.92 110 SER A N 1
ATOM 920 C CA . SER A 1 110 ? -12.166 -27.395 -32.038 1.00 30.92 110 SER A CA 1
ATOM 921 C C . SER A 1 110 ? -10.679 -27.096 -32.278 1.00 30.92 110 SER A C 1
ATOM 923 O O . SER A 1 110 ? -10.261 -26.001 -32.640 1.00 30.92 110 SER A O 1
ATOM 925 N N . LYS A 1 111 ? -9.926 -28.196 -32.203 1.00 34.56 111 LYS A N 1
ATOM 926 C CA . LYS A 1 111 ? -8.543 -28.430 -32.623 1.00 34.56 111 LYS A CA 1
ATOM 927 C C . LYS A 1 111 ? -8.422 -28.417 -34.157 1.00 34.56 111 LYS A C 1
ATOM 929 O O . LYS A 1 111 ? -9.233 -29.045 -34.831 1.00 34.56 111 LYS A O 1
ATOM 934 N N . ALA A 1 112 ? -7.366 -27.796 -34.679 1.00 31.14 112 ALA A N 1
ATOM 935 C CA . ALA A 1 112 ? -6.834 -28.029 -36.025 1.00 31.14 112 ALA A CA 1
ATOM 936 C C . ALA A 1 112 ? -5.329 -28.379 -35.918 1.00 31.14 112 ALA A C 1
ATOM 938 O O . ALA A 1 112 ? -4.706 -28.074 -34.898 1.00 31.14 112 ALA A O 1
ATOM 939 N N . PRO A 1 113 ? -4.760 -29.104 -36.896 1.00 36.28 113 PRO A N 1
ATOM 940 C CA . PRO A 1 113 ? -3.742 -30.121 -36.655 1.00 36.28 113 PRO A CA 1
ATOM 941 C C . PRO A 1 113 ? -2.327 -29.540 -36.592 1.00 36.28 113 PRO A C 1
ATOM 943 O O . PRO A 1 113 ? -1.823 -28.976 -37.565 1.00 36.28 113 PRO A O 1
ATOM 946 N N . VAL A 1 114 ? -1.650 -29.739 -35.461 1.00 42.12 114 VAL A N 1
ATOM 947 C CA . VAL A 1 114 ? -0.209 -29.497 -35.356 1.00 42.12 114 VAL A CA 1
ATOM 948 C C . VAL A 1 114 ? 0.495 -30.705 -35.964 1.00 42.12 114 VAL A C 1
ATOM 950 O O . VAL A 1 114 ? 0.395 -31.814 -35.447 1.00 42.12 114 VAL A O 1
ATOM 953 N N . LYS A 1 115 ? 1.162 -30.487 -37.099 1.00 38.88 115 LYS A N 1
ATOM 954 C CA . LYS A 1 115 ? 2.032 -31.472 -37.745 1.00 38.88 115 LYS A CA 1
ATOM 955 C C . LYS A 1 115 ? 3.137 -31.854 -36.761 1.00 38.88 115 LYS A C 1
ATOM 957 O O . LYS A 1 115 ? 3.958 -31.009 -36.408 1.00 38.88 115 LYS A O 1
ATOM 962 N N . GLU A 1 116 ? 3.148 -33.109 -36.331 1.00 46.84 116 GLU A N 1
ATOM 963 C CA . GLU A 1 116 ? 4.261 -33.684 -35.583 1.00 46.84 116 GLU A CA 1
ATOM 964 C C . GLU A 1 116 ? 5.500 -33.670 -36.485 1.00 46.84 116 GLU A C 1
ATOM 966 O O . GLU A 1 116 ? 5.542 -34.330 -37.525 1.00 46.84 116 GLU A O 1
ATOM 971 N N . LYS A 1 117 ? 6.493 -32.855 -36.117 1.00 41.62 117 LYS A N 1
ATOM 972 C CA . LYS A 1 117 ? 7.845 -32.986 -36.656 1.00 41.62 117 LYS A CA 1
ATOM 973 C C . LYS A 1 117 ? 8.605 -34.009 -35.801 1.00 41.62 117 LYS A C 1
ATOM 975 O O . LYS A 1 117 ? 8.439 -33.988 -34.579 1.00 41.62 117 LYS A O 1
ATOM 980 N N . PRO A 1 118 ? 9.403 -34.896 -36.419 1.00 40.97 118 PRO A N 1
ATOM 981 C CA . PRO A 1 118 ? 10.142 -35.941 -35.721 1.00 40.97 118 PRO A CA 1
ATOM 982 C C . PRO A 1 118 ? 11.028 -35.400 -34.598 1.00 40.97 118 PRO A C 1
ATOM 984 O O . PRO A 1 118 ? 11.533 -34.284 -34.673 1.00 40.97 118 PRO A O 1
ATOM 987 N N . PHE A 1 119 ? 11.208 -36.232 -33.572 1.00 46.62 119 PHE A N 1
ATOM 988 C CA . PHE A 1 119 ? 12.063 -36.037 -32.403 1.00 46.62 119 PHE A CA 1
ATOM 989 C C . PHE A 1 119 ? 13.512 -35.720 -32.814 1.00 46.62 119 PHE A C 1
ATOM 991 O O . PHE A 1 119 ? 14.353 -36.607 -32.945 1.00 46.62 119 PHE A O 1
ATOM 998 N N . GLU A 1 120 ? 13.793 -34.443 -33.059 1.00 44.44 120 GLU A N 1
ATOM 999 C CA . GLU A 1 120 ? 15.125 -33.945 -33.380 1.00 44.44 120 GLU A CA 1
ATOM 1000 C C . GLU A 1 1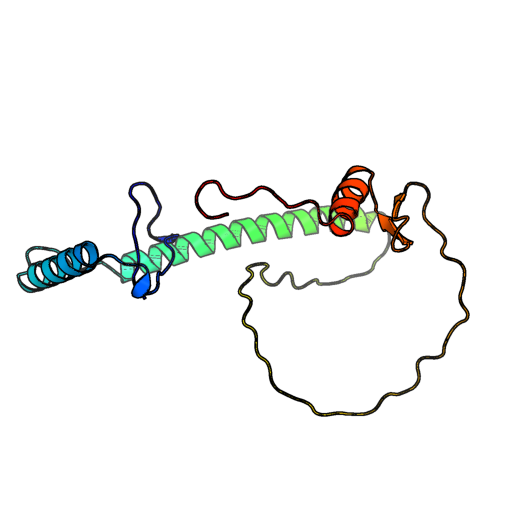20 ? 15.881 -33.666 -32.079 1.00 44.44 120 GLU A C 1
ATOM 1002 O O . GLU A 1 120 ? 15.410 -32.966 -31.181 1.00 44.44 120 GLU A O 1
ATOM 1007 N N . ALA A 1 121 ? 17.035 -34.320 -31.968 1.00 49.78 121 ALA A N 1
ATOM 1008 C CA . ALA A 1 121 ? 17.859 -34.432 -30.780 1.00 49.78 121 ALA A CA 1
ATOM 1009 C C . ALA A 1 121 ? 18.039 -33.101 -30.031 1.00 49.78 121 ALA A C 1
ATOM 1011 O O . ALA A 1 121 ? 18.424 -32.082 -30.603 1.00 49.78 121 ALA A O 1
ATOM 1012 N N . LEU A 1 122 ? 17.821 -33.149 -28.715 1.00 55.19 122 LEU A N 1
ATOM 1013 C CA . LEU A 1 122 ? 18.107 -32.065 -27.781 1.00 55.19 122 LEU A CA 1
ATOM 1014 C C . LEU A 1 122 ? 19.585 -31.659 -27.887 1.00 55.19 122 LEU A C 1
ATOM 1016 O O . LEU A 1 122 ? 20.462 -32.273 -27.277 1.00 55.19 122 LEU A O 1
ATOM 1020 N N . VAL A 1 123 ? 19.861 -30.594 -28.638 1.00 58.75 123 VAL A N 1
ATOM 1021 C CA . VAL A 1 123 ? 21.139 -29.880 -28.591 1.00 58.75 123 VAL A CA 1
ATOM 1022 C C . VAL A 1 123 ? 21.219 -29.207 -27.222 1.00 58.75 123 VAL A C 1
ATOM 1024 O O . VAL A 1 123 ? 20.729 -28.100 -27.028 1.00 58.75 123 VAL A O 1
ATOM 1027 N N . ILE A 1 124 ? 21.787 -29.903 -26.236 1.00 57.56 124 ILE A N 1
ATOM 1028 C CA . ILE A 1 124 ? 22.030 -29.354 -24.899 1.00 57.56 124 ILE A CA 1
ATOM 1029 C C . ILE A 1 124 ? 23.179 -28.336 -25.015 1.00 57.56 124 ILE A C 1
ATOM 1031 O O . ILE A 1 124 ? 24.304 -28.730 -25.343 1.00 57.56 124 ILE A O 1
ATOM 1035 N N . PRO A 1 125 ? 22.955 -27.036 -24.740 1.00 64.50 125 PRO A N 1
ATOM 1036 C CA . PRO A 1 125 ? 24.019 -26.039 -24.771 1.00 64.50 125 PRO A CA 1
ATOM 1037 C C . PRO A 1 125 ? 25.125 -26.380 -23.764 1.00 64.50 125 PRO A C 1
ATOM 1039 O O . PRO A 1 125 ? 24.853 -26.739 -22.611 1.00 64.50 125 PRO A O 1
ATOM 1042 N N . ARG A 1 126 ? 26.391 -26.247 -24.188 1.00 60.25 126 ARG A N 1
ATOM 1043 C CA . ARG A 1 126 ? 27.565 -26.508 -23.338 1.00 60.25 126 ARG A CA 1
ATOM 1044 C C . ARG A 1 126 ? 27.487 -25.638 -22.077 1.00 60.25 126 ARG A C 1
ATOM 1046 O O . ARG A 1 126 ? 27.484 -24.416 -22.167 1.00 60.25 126 ARG A O 1
ATOM 1053 N N . GLY A 1 127 ? 27.425 -26.276 -20.907 1.00 67.31 127 GLY A N 1
ATOM 1054 C CA . GLY A 1 127 ? 27.390 -25.605 -19.599 1.00 67.31 127 GLY A CA 1
ATOM 1055 C C . GLY A 1 127 ? 26.104 -25.803 -18.788 1.00 67.31 127 GLY A C 1
ATOM 1056 O O . GLY A 1 127 ? 26.106 -25.511 -17.591 1.00 67.31 127 GLY A O 1
ATOM 1057 N N . GLN A 1 128 ? 25.034 -26.351 -19.376 1.00 76.38 128 GLN A N 1
ATOM 1058 C CA . GLN A 1 128 ? 23.841 -26.740 -18.613 1.00 76.38 128 GLN A CA 1
ATOM 1059 C C . GLN A 1 128 ? 24.063 -28.053 -17.852 1.00 76.38 128 GLN A C 1
ATOM 1061 O O . GLN A 1 128 ? 24.700 -28.988 -18.334 1.00 76.38 128 GLN A O 1
ATOM 1066 N N . ARG A 1 129 ? 23.542 -28.118 -16.624 1.00 83.44 129 ARG A N 1
ATOM 1067 C CA . ARG A 1 129 ? 23.619 -29.293 -15.747 1.00 83.44 129 ARG A CA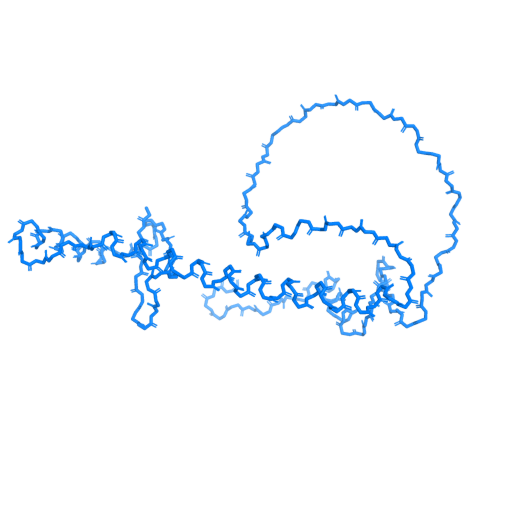 1
ATOM 1068 C C . ARG A 1 129 ? 22.242 -29.947 -15.704 1.00 83.44 129 ARG A C 1
ATOM 1070 O O . ARG A 1 129 ? 21.272 -29.282 -15.358 1.00 83.44 129 ARG A O 1
ATOM 1077 N N . ILE A 1 130 ? 22.149 -31.221 -16.063 1.00 87.81 130 ILE A N 1
ATOM 1078 C CA . ILE A 1 130 ? 20.869 -31.929 -16.182 1.00 87.81 130 ILE A CA 1
ATOM 1079 C C . ILE A 1 130 ? 20.522 -32.609 -14.861 1.00 87.81 130 ILE A C 1
ATOM 1081 O O . ILE A 1 130 ? 21.392 -33.166 -14.190 1.00 87.81 130 ILE A O 1
ATOM 1085 N N . CYS A 1 131 ? 19.247 -32.550 -14.480 1.00 89.69 131 CYS A N 1
ATOM 1086 C CA . CYS A 1 131 ? 18.749 -33.301 -13.340 1.00 89.69 131 CYS A CA 1
ATOM 1087 C C . CYS A 1 131 ? 18.704 -34.810 -13.645 1.00 89.69 131 CYS A C 1
ATOM 1089 O O . CYS A 1 131 ? 18.040 -35.195 -14.608 1.00 89.69 131 CYS A O 1
ATOM 1091 N N . PRO A 1 132 ? 19.319 -35.676 -12.817 1.00 85.00 132 PRO A N 1
ATOM 1092 C CA . PRO A 1 132 ? 19.296 -37.124 -13.024 1.00 85.00 132 PRO A CA 1
ATOM 1093 C C . PRO A 1 132 ? 17.909 -37.752 -12.812 1.00 85.00 132 PRO A C 1
ATOM 1095 O O . PRO A 1 132 ? 17.657 -38.829 -13.334 1.00 85.00 132 PRO A O 1
ATOM 1098 N N . HIS A 1 133 ? 17.005 -37.096 -12.074 1.00 84.88 133 HIS A N 1
ATOM 1099 C CA . HIS A 1 133 ? 15.679 -37.648 -11.763 1.00 84.88 133 HIS A CA 1
ATOM 1100 C C . HIS A 1 133 ? 14.607 -37.310 -12.803 1.00 84.88 133 HIS A C 1
ATOM 1102 O O . HIS A 1 133 ? 13.677 -38.083 -12.992 1.00 84.88 133 HIS A O 1
ATOM 1108 N N . CYS A 1 134 ? 14.707 -36.156 -13.469 1.00 88.56 134 CYS A N 1
ATOM 1109 C CA . CYS A 1 134 ? 13.662 -35.685 -14.387 1.00 88.56 134 CYS A CA 1
ATOM 1110 C C . CYS A 1 134 ? 14.179 -35.148 -15.727 1.00 88.56 134 CYS A C 1
ATOM 1112 O O . CYS A 1 134 ? 13.397 -34.614 -16.506 1.00 88.56 134 CYS A O 1
ATOM 1114 N N . GLY A 1 135 ? 15.487 -35.216 -15.995 1.00 84.88 135 GLY A N 1
ATOM 1115 C CA . GLY A 1 135 ? 16.069 -34.780 -17.269 1.00 84.88 135 GLY A CA 1
ATOM 1116 C C . GLY A 1 135 ? 16.019 -33.268 -17.521 1.00 84.88 135 GLY A C 1
ATOM 1117 O O . GLY A 1 135 ? 16.415 -32.809 -18.590 1.00 84.88 135 GLY A O 1
ATOM 1118 N N . ARG A 1 136 ? 15.562 -32.463 -16.550 1.00 84.88 136 ARG A N 1
ATOM 1119 C CA . ARG A 1 136 ? 15.419 -31.013 -16.719 1.00 84.88 136 ARG A CA 1
ATOM 1120 C C . ARG A 1 136 ? 16.792 -30.324 -16.791 1.00 84.88 136 ARG A C 1
ATOM 1122 O O . ARG A 1 136 ? 17.588 -30.487 -15.857 1.00 84.88 136 ARG A O 1
ATOM 1129 N N . PRO A 1 137 ? 17.074 -29.514 -17.829 1.00 86.31 137 PRO A N 1
ATOM 1130 C CA . PRO A 1 137 ? 18.297 -28.725 -17.888 1.00 86.31 137 PRO A CA 1
ATOM 1131 C C . PRO A 1 137 ? 18.244 -27.569 -16.883 1.00 86.31 137 PRO A C 1
ATOM 1133 O O . PRO A 1 137 ? 17.271 -26.817 -16.814 1.00 86.31 137 PRO A O 1
ATOM 1136 N N . CYS A 1 138 ? 19.308 -27.412 -16.099 1.00 85.19 138 CYS A N 1
ATOM 1137 C CA . CYS A 1 138 ? 19.494 -26.308 -15.164 1.00 85.19 138 CYS A CA 1
ATOM 1138 C C . CYS A 1 138 ? 20.659 -25.413 -15.632 1.00 85.19 138 CYS A C 1
ATOM 1140 O O . CYS A 1 138 ? 21.723 -25.933 -15.981 1.00 85.19 138 CYS A O 1
ATOM 1142 N N . PRO A 1 139 ? 20.516 -24.073 -15.598 1.00 85.62 139 PRO A N 1
ATOM 1143 C CA . PRO A 1 139 ? 21.516 -23.156 -16.156 1.00 85.62 139 PRO A CA 1
ATOM 1144 C C . PRO A 1 139 ? 22.734 -22.918 -15.249 1.00 85.62 139 PRO A C 1
ATOM 1146 O O . PRO A 1 139 ? 23.696 -22.289 -15.672 1.00 85.62 139 PRO A O 1
ATOM 1149 N N . SER A 1 140 ? 22.721 -23.379 -13.994 1.00 87.69 140 SER A N 1
ATOM 1150 C CA . SER A 1 140 ? 23.866 -23.269 -13.081 1.00 87.69 140 SER A CA 1
ATOM 1151 C C . SER A 1 140 ? 23.887 -24.407 -12.060 1.00 87.69 140 SER A C 1
ATOM 1153 O O . SER A 1 140 ? 22.862 -25.042 -11.796 1.00 87.69 140 SER A O 1
ATOM 1155 N N . LYS A 1 141 ? 25.052 -24.639 -11.435 1.00 86.94 141 LYS A N 1
ATOM 1156 C CA . LYS A 1 141 ? 25.191 -25.621 -10.347 1.00 86.94 141 LYS A CA 1
ATOM 1157 C C . LYS A 1 141 ? 24.272 -25.299 -9.160 1.00 86.94 141 LYS A C 1
ATOM 1159 O O . LYS A 1 141 ? 23.640 -26.220 -8.663 1.00 86.94 141 LYS A O 1
ATOM 1164 N N . SER A 1 142 ? 24.141 -24.024 -8.759 1.00 88.75 142 SER A N 1
ATOM 1165 C CA . SER A 1 142 ? 23.300 -23.649 -7.603 1.00 88.75 142 SER A CA 1
ATOM 1166 C C . SER A 1 142 ? 21.810 -23.910 -7.845 1.00 88.75 142 SER A C 1
ATOM 1168 O O . SER A 1 142 ? 21.097 -24.371 -6.954 1.00 88.75 142 SER A O 1
ATOM 1170 N N . ARG A 1 143 ? 21.342 -23.679 -9.077 1.00 88.56 143 ARG A N 1
ATOM 1171 C CA . ARG A 1 143 ? 19.964 -23.981 -9.478 1.00 88.56 143 ARG A CA 1
AT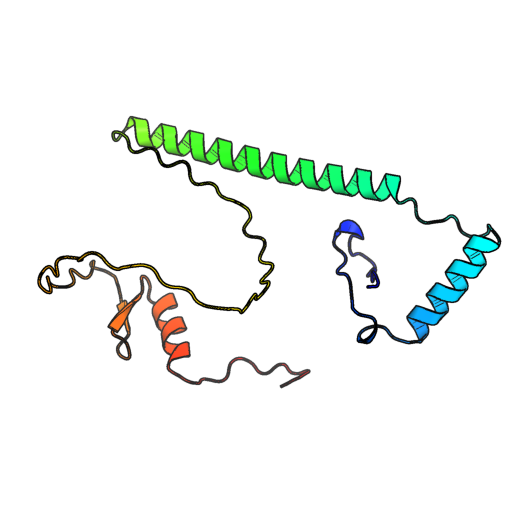OM 1172 C C . ARG A 1 143 ? 19.717 -25.481 -9.546 1.00 88.56 143 ARG A C 1
ATOM 1174 O O . ARG A 1 143 ? 18.662 -25.919 -9.108 1.00 88.56 143 ARG A O 1
ATOM 1181 N N . LEU A 1 144 ? 20.688 -26.269 -10.020 1.00 90.19 144 LEU A N 1
ATOM 1182 C CA . LEU A 1 144 ? 20.587 -27.729 -9.971 1.00 90.19 144 LEU A CA 1
ATOM 1183 C C . LEU A 1 144 ? 20.522 -28.232 -8.521 1.00 90.19 144 LEU A C 1
ATOM 1185 O O . LEU A 1 144 ? 19.655 -29.036 -8.212 1.00 90.19 144 LEU A O 1
ATOM 1189 N N . THR A 1 145 ? 21.383 -27.750 -7.620 1.00 88.25 145 THR A N 1
ATOM 1190 C CA . THR A 1 145 ? 21.353 -28.173 -6.209 1.00 88.25 145 THR A CA 1
ATOM 1191 C C . THR A 1 145 ? 20.035 -27.814 -5.534 1.00 88.25 145 THR A C 1
ATOM 1193 O O . THR A 1 145 ? 19.467 -28.656 -4.851 1.00 88.25 145 THR A O 1
ATOM 1196 N N . GLN A 1 146 ? 19.493 -26.616 -5.779 1.00 86.81 146 GLN A N 1
ATOM 1197 C CA . GLN A 1 146 ? 18.174 -26.235 -5.266 1.00 86.81 146 GLN A CA 1
ATOM 1198 C C . GLN A 1 146 ? 17.055 -27.086 -5.878 1.00 86.81 146 GLN A C 1
ATOM 1200 O O . GLN A 1 146 ? 16.115 -27.461 -5.186 1.00 86.81 146 GLN A O 1
ATOM 1205 N N . HIS A 1 147 ? 17.150 -27.398 -7.169 1.00 87.94 147 HIS A N 1
ATOM 1206 C CA . HIS A 1 147 ? 16.193 -28.261 -7.846 1.00 87.94 147 HIS A CA 1
ATOM 1207 C C . HIS A 1 147 ? 16.226 -29.698 -7.306 1.00 87.94 147 HIS A C 1
ATOM 1209 O O . HIS A 1 147 ? 15.179 -30.311 -7.158 1.00 87.94 147 HIS A O 1
ATOM 1215 N N . LEU A 1 148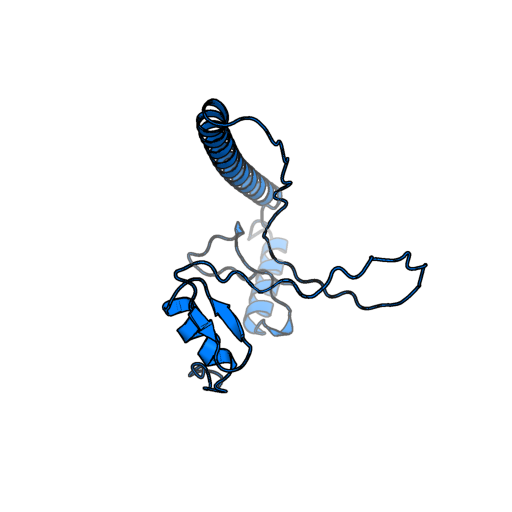 ? 17.390 -30.235 -6.938 1.00 88.94 148 LEU A N 1
ATOM 1216 C CA . LEU A 1 148 ? 17.474 -31.556 -6.305 1.00 88.94 148 LEU A CA 1
ATOM 1217 C C . LEU A 1 148 ? 16.742 -31.606 -4.955 1.00 88.94 148 LEU A C 1
ATOM 1219 O O . LEU A 1 148 ? 16.192 -32.649 -4.615 1.00 88.94 148 LEU A O 1
ATOM 1223 N N . LEU A 1 149 ? 16.628 -30.474 -4.248 1.00 86.56 149 LEU A N 1
ATOM 1224 C CA . LEU A 1 149 ? 15.816 -30.358 -3.028 1.00 86.56 149 LEU A CA 1
ATOM 1225 C C . LEU A 1 149 ? 14.303 -30.454 -3.274 1.00 86.56 149 LEU A C 1
ATOM 1227 O O . LEU A 1 149 ? 13.543 -30.446 -2.316 1.00 86.56 149 LEU A O 1
ATOM 1231 N N . THR A 1 150 ? 13.834 -30.460 -4.526 1.00 83.44 150 THR A N 1
ATOM 1232 C CA . THR A 1 150 ? 12.425 -30.776 -4.824 1.00 83.44 150 THR A CA 1
ATOM 1233 C C . THR A 1 150 ? 12.204 -32.272 -5.008 1.00 83.44 150 THR A C 1
ATOM 1235 O O . THR A 1 150 ? 11.065 -32.717 -4.963 1.00 83.44 150 THR A O 1
ATOM 1238 N N . HIS A 1 151 ? 13.274 -33.033 -5.260 1.00 85.06 151 HIS A N 1
ATOM 1239 C CA . HIS A 1 151 ? 13.234 -34.494 -5.367 1.00 85.06 151 HIS A CA 1
ATOM 1240 C C . HIS A 1 151 ? 13.485 -35.152 -4.019 1.00 85.06 151 HIS A C 1
ATOM 1242 O O . HIS A 1 151 ? 12.828 -36.131 -3.675 1.00 85.06 151 HIS A O 1
ATOM 1248 N N . SER A 1 152 ? 14.410 -34.607 -3.228 1.00 75.94 152 SER A N 1
ATOM 1249 C CA . SER A 1 152 ? 14.483 -34.969 -1.824 1.00 75.94 152 SER A CA 1
ATOM 1250 C C . SER A 1 152 ? 13.339 -34.270 -1.098 1.00 75.94 152 SER A C 1
ATOM 1252 O O . SER A 1 152 ? 13.277 -33.046 -1.058 1.00 75.94 152 SER A O 1
ATOM 1254 N N . ASN A 1 153 ? 12.447 -35.033 -0.469 1.00 65.25 153 ASN A N 1
ATOM 1255 C CA . ASN A 1 153 ? 11.483 -34.519 0.513 1.00 65.25 153 ASN A CA 1
ATOM 1256 C C . ASN A 1 153 ? 12.201 -34.025 1.792 1.00 65.25 153 ASN A C 1
ATOM 1258 O O . ASN A 1 153 ? 11.747 -34.265 2.907 1.00 65.25 153 ASN A O 1
ATOM 1262 N N . ALA A 1 154 ? 13.370 -33.394 1.643 1.00 63.47 154 ALA A N 1
ATOM 1263 C CA . ALA A 1 154 ? 14.137 -32.798 2.713 1.00 63.47 154 ALA A CA 1
ATOM 1264 C C . ALA A 1 154 ? 13.306 -31.643 3.270 1.00 63.47 154 ALA A C 1
ATOM 1266 O O . ALA A 1 154 ? 13.157 -30.588 2.648 1.00 63.47 154 ALA A O 1
ATOM 1267 N N . GLN A 1 155 ? 12.710 -31.915 4.425 1.00 60.69 155 GLN A N 1
ATOM 1268 C CA . GLN A 1 155 ? 11.879 -31.013 5.197 1.00 60.69 155 GLN A CA 1
ATOM 1269 C C . GLN A 1 155 ? 12.584 -29.656 5.315 1.00 60.69 155 GLN A C 1
ATOM 1271 O O . GLN A 1 155 ? 13.688 -29.547 5.852 1.00 60.69 155 GLN A O 1
ATOM 1276 N N . ARG A 1 156 ? 11.983 -28.616 4.730 1.00 64.56 156 ARG A N 1
ATOM 1277 C CA . ARG A 1 156 ? 12.499 -27.253 4.860 1.00 64.56 156 ARG A CA 1
ATOM 1278 C C . ARG A 1 156 ? 12.246 -26.784 6.286 1.00 64.56 156 ARG A C 1
ATOM 1280 O O . ARG A 1 156 ? 11.190 -27.081 6.830 1.00 64.56 156 ARG A O 1
ATOM 1287 N N . PHE A 1 157 ? 13.237 -26.076 6.828 1.00 65.12 157 PHE A N 1
ATOM 1288 C CA . PHE A 1 157 ? 13.228 -25.291 8.064 1.00 65.12 157 PHE A CA 1
ATOM 1289 C C . PHE A 1 157 ? 11.857 -25.212 8.748 1.00 65.12 157 PHE A C 1
ATOM 1291 O O . PHE A 1 157 ? 10.979 -24.474 8.304 1.00 65.12 157 PHE A O 1
ATOM 1298 N N . THR A 1 158 ? 11.707 -25.969 9.833 1.00 65.19 158 THR A N 1
ATOM 1299 C CA . THR A 1 158 ? 10.553 -25.890 10.731 1.00 65.19 158 THR A CA 1
ATOM 1300 C C . THR A 1 158 ? 10.542 -24.530 11.410 1.00 65.19 158 THR A C 1
ATOM 1302 O O . THR A 1 158 ? 11.573 -24.079 11.922 1.00 65.19 158 THR A O 1
ATOM 1305 N N . CYS A 1 159 ? 9.388 -23.869 11.425 1.00 68.44 159 CYS A N 1
ATOM 1306 C CA . CYS A 1 159 ? 9.244 -22.627 12.169 1.00 68.44 159 CYS A CA 1
ATOM 1307 C C . CYS A 1 159 ? 9.303 -22.944 13.672 1.00 68.44 159 CYS A C 1
ATOM 1309 O O . CYS A 1 159 ? 8.516 -23.781 14.120 1.00 68.44 159 CYS A O 1
ATOM 1311 N N . PRO A 1 160 ? 10.167 -22.288 14.468 1.00 71.06 160 PRO A N 1
ATOM 1312 C CA . PRO A 1 160 ? 10.203 -22.515 15.913 1.00 71.06 160 PRO A CA 1
ATOM 1313 C C . PRO A 1 160 ? 8.871 -22.175 16.602 1.00 71.06 160 PRO A C 1
ATOM 1315 O O . PRO A 1 160 ? 8.597 -22.709 17.671 1.00 71.06 160 PRO A O 1
ATOM 1318 N N . ASP A 1 161 ? 8.032 -21.345 15.975 1.00 66.81 161 ASP A N 1
ATOM 1319 C CA . ASP A 1 161 ? 6.745 -20.921 16.527 1.00 66.81 161 ASP A CA 1
ATOM 1320 C C . ASP A 1 161 ? 5.547 -21.758 16.044 1.00 66.81 161 ASP A C 1
ATOM 1322 O O . ASP A 1 161 ? 4.481 -21.687 16.657 1.00 66.81 161 ASP A O 1
ATOM 1326 N N . CYS A 1 162 ? 5.662 -22.527 14.951 1.00 69.62 162 CYS A N 1
ATOM 1327 C CA . CYS A 1 162 ? 4.486 -23.218 14.398 1.00 69.62 162 CYS A CA 1
ATOM 1328 C C . CYS A 1 162 ? 4.691 -24.555 13.670 1.00 69.62 162 CYS A C 1
ATOM 1330 O O . CYS A 1 162 ? 3.676 -25.126 13.284 1.00 69.62 162 CYS A O 1
ATOM 1332 N N . GLY A 1 163 ? 5.917 -25.087 13.562 1.00 61.81 163 GLY A N 1
ATOM 1333 C CA . GLY A 1 163 ? 6.165 -26.440 13.033 1.00 61.81 163 GLY A CA 1
ATOM 1334 C C . GLY A 1 163 ? 5.853 -26.602 11.554 1.00 61.81 163 GLY A C 1
ATOM 1335 O O . GLY A 1 163 ? 4.711 -26.983 11.230 1.00 61.81 163 GLY A O 1
#

Secondary structure (DSSP, 8-state):
-EEPPPTTS-GGGPPEEPGGGS-HHHHHHHHHHHHHHHTTSSPPP-HHHHHHHHHHHHHHHHHHHHHHHHHHHHHHHHHHTTS----------------------------------------PPTT-EE-TTT--EESSHHHHHHHHTTTS-------TTT-

Sequence (163 aa):
MYLLSRTGYPKEKSIWEPRKNISTKILESWKEKKKQQEKNIEKPFDIVRFEARLERLAAEKEDCHRRRKAKRRRLERQVSESESESQEEADDSNSSIEALEDKSLLETKSKAPVKEKPFEALVIPRGQRICPHCGRPCPSKSRLTQHLLTHSNAQRFTCPDCG

Foldseek 3Di:
DDFDDDVPDDSLPTDDDDPVVDDPVVVVVVVVVVVCVVVVNDPDDDVVVVVVVNVVVVVVVVVVVVVVVVVVVVVVVVVCVVPPDDDDDDPPPDPPDDDDDDDDDDDDDDDDDDDDDDDDDPPDPPQWDAAPPPRDTDNHPVRNVVVVCVVPPPPPDDDPVHD

Radius of gyration: 27.25 Å; chains: 1; bounding box: 46×54×62 Å